Protein AF-A0A2I2G7P5-F1 (afdb_monomer_lite)

Organism: NCBI:txid1392250

Structure (mmCIF, N/CA/C/O backbone):
data_AF-A0A2I2G7P5-F1
#
_entry.id   AF-A0A2I2G7P5-F1
#
loop_
_atom_site.group_PDB
_atom_site.id
_atom_site.type_symbol
_atom_site.label_atom_id
_atom_site.label_alt_id
_atom_site.label_comp_id
_atom_site.label_asym_id
_atom_site.label_entity_id
_atom_site.label_seq_id
_atom_site.pdbx_PDB_ins_code
_atom_site.Cartn_x
_atom_site.Cartn_y
_atom_site.Cartn_z
_atom_site.occupancy
_atom_site.B_iso_or_equiv
_atom_site.auth_seq_id
_atom_site.auth_comp_id
_atom_site.auth_asym_id
_atom_site.auth_atom_id
_atom_site.pdbx_PDB_model_num
ATOM 1 N N . MET A 1 1 ? 12.421 -16.510 58.694 1.00 40.16 1 MET A N 1
ATOM 2 C CA . MET A 1 1 ? 12.535 -16.620 57.225 1.00 40.16 1 MET A CA 1
ATOM 3 C C . MET A 1 1 ? 11.170 -16.278 56.661 1.00 40.16 1 MET A C 1
ATOM 5 O O . MET A 1 1 ? 10.252 -17.057 56.861 1.00 40.16 1 MET A O 1
ATOM 9 N N . SER A 1 2 ? 11.009 -15.071 56.116 1.00 46.06 2 SER A N 1
ATOM 10 C CA . SER A 1 2 ? 9.735 -14.578 55.580 1.00 46.06 2 SER A CA 1
ATOM 11 C C . SER A 1 2 ? 9.785 -14.718 54.063 1.00 46.06 2 SER A C 1
ATOM 13 O O . SER A 1 2 ? 10.610 -14.071 53.421 1.00 46.06 2 SER A O 1
ATOM 15 N N . THR A 1 3 ? 8.993 -15.624 53.501 1.00 40.84 3 THR A N 1
ATOM 16 C CA . THR A 1 3 ? 8.890 -15.838 52.054 1.00 40.84 3 THR A CA 1
ATOM 17 C C . THR A 1 3 ? 7.951 -14.794 51.463 1.00 40.84 3 THR A C 1
ATOM 19 O O . THR A 1 3 ? 6.745 -14.849 51.683 1.00 40.84 3 THR A O 1
ATOM 22 N N . HIS A 1 4 ? 8.518 -13.829 50.739 1.00 39.72 4 HIS A N 1
ATOM 23 C CA . HIS A 1 4 ? 7.773 -12.932 49.860 1.00 39.72 4 HIS A CA 1
ATOM 24 C C . HIS A 1 4 ? 7.322 -13.715 48.620 1.00 39.72 4 HIS A C 1
ATOM 26 O O . HIS A 1 4 ? 8.161 -14.174 47.846 1.00 39.72 4 HIS A O 1
ATOM 32 N N . GLU A 1 5 ? 6.012 -13.852 48.420 1.00 50.62 5 GLU A N 1
ATOM 33 C CA . GLU A 1 5 ? 5.454 -14.142 47.098 1.00 50.62 5 GLU A CA 1
ATOM 34 C C . GLU A 1 5 ? 5.590 -12.892 46.209 1.00 50.62 5 GLU A C 1
ATOM 36 O O . GLU A 1 5 ? 5.337 -11.777 46.682 1.00 50.62 5 GLU A O 1
ATOM 41 N N . PRO A 1 6 ? 5.989 -13.029 44.934 1.00 46.66 6 PRO A N 1
ATOM 42 C CA . PRO A 1 6 ? 5.979 -11.912 44.008 1.00 46.66 6 PRO A CA 1
ATOM 43 C C . PRO A 1 6 ? 4.562 -11.721 43.455 1.00 46.66 6 PRO A C 1
ATOM 45 O O . PRO A 1 6 ? 4.052 -12.545 42.696 1.00 46.66 6 PRO A O 1
ATOM 48 N N . SER A 1 7 ? 3.933 -10.604 43.821 1.00 46.03 7 SER A N 1
ATOM 49 C CA . SER A 1 7 ? 2.696 -10.131 43.201 1.00 46.03 7 SER A CA 1
ATOM 50 C C . SER A 1 7 ? 2.931 -9.862 41.714 1.00 46.03 7 SER A C 1
ATOM 52 O O . SER A 1 7 ? 3.636 -8.923 41.348 1.00 46.03 7 SER A O 1
ATOM 54 N N . VAL A 1 8 ? 2.337 -10.687 40.855 1.00 48.81 8 VAL A N 1
ATOM 55 C CA . VAL A 1 8 ? 2.300 -10.470 39.406 1.00 48.81 8 VAL A CA 1
ATOM 56 C C . VAL A 1 8 ? 1.481 -9.200 39.135 1.00 48.81 8 VAL A C 1
ATOM 58 O O . VAL A 1 8 ? 0.31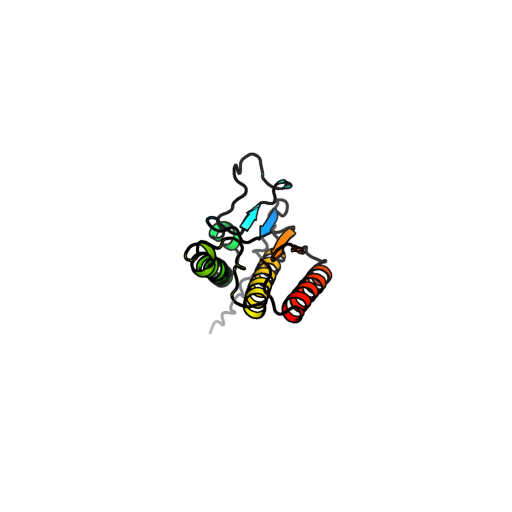1 -9.152 39.525 1.00 48.81 8 VAL A O 1
ATOM 61 N N . PRO A 1 9 ? 2.033 -8.157 38.486 1.00 40.81 9 PRO A N 1
ATOM 62 C CA . PRO A 1 9 ? 1.235 -7.010 38.085 1.00 40.81 9 PRO A CA 1
ATOM 63 C C . PRO A 1 9 ? 0.244 -7.466 37.015 1.00 40.81 9 PRO A C 1
ATOM 65 O O . PRO A 1 9 ? 0.636 -7.964 35.961 1.00 40.81 9 PRO A O 1
ATOM 68 N N . SER A 1 10 ? -1.046 -7.312 37.307 1.00 45.91 10 SER A N 1
ATOM 69 C CA . SER A 1 10 ? -2.137 -7.573 36.373 1.00 45.91 10 SER A CA 1
ATOM 70 C C . SER A 1 10 ? -1.992 -6.657 35.150 1.00 45.91 10 SER A C 1
ATOM 72 O O . SER A 1 10 ? -2.394 -5.495 35.170 1.00 45.91 10 SER A O 1
ATOM 74 N N . LEU A 1 11 ? -1.400 -7.186 34.076 1.00 44.94 11 LEU A N 1
ATOM 75 C CA . LEU A 1 11 ? -1.258 -6.546 32.759 1.00 44.94 11 LEU A CA 1
ATOM 76 C C . LEU A 1 11 ? -2.608 -6.307 32.050 1.00 44.94 11 LEU A C 1
ATOM 78 O O . LEU A 1 11 ? -2.641 -5.804 30.933 1.00 44.94 11 LEU A O 1
ATOM 82 N N . LEU A 1 12 ? -3.730 -6.636 32.696 1.00 42.75 12 LEU A N 1
ATOM 83 C CA . LEU A 1 12 ? -5.079 -6.520 32.143 1.00 42.75 12 LEU A CA 1
ATOM 84 C C . LEU A 1 12 ? -5.668 -5.098 32.182 1.00 42.75 12 LEU A C 1
ATOM 86 O O . LEU A 1 12 ? -6.725 -4.869 31.603 1.00 42.75 12 LEU A O 1
ATOM 90 N N . ASN A 1 13 ? -4.996 -4.127 32.810 1.00 37.75 13 ASN A N 1
ATOM 91 C CA . ASN A 1 13 ? -5.558 -2.788 33.048 1.00 37.75 13 ASN A CA 1
ATOM 92 C C . ASN A 1 13 ? -5.199 -1.711 32.010 1.00 37.75 13 ASN A C 1
ATOM 94 O O . ASN A 1 13 ? -5.357 -0.525 32.291 1.00 37.75 13 ASN A O 1
ATOM 98 N N . LYS A 1 14 ? -4.743 -2.074 30.808 1.00 45.22 14 LYS A N 1
ATOM 99 C CA . LYS A 1 14 ? -4.514 -1.079 29.745 1.00 45.22 14 LYS A CA 1
ATOM 100 C C . LYS A 1 14 ? -5.152 -1.453 28.414 1.00 45.22 14 LYS A C 1
ATOM 102 O O . LYS A 1 14 ? -4.595 -1.181 27.360 1.00 45.22 14 LYS A O 1
ATOM 107 N N . LEU A 1 15 ? -6.348 -2.038 28.457 1.00 44.47 15 LEU A N 1
ATOM 108 C CA . LEU A 1 15 ? -7.260 -1.911 27.326 1.00 44.47 15 LEU A CA 1
ATOM 109 C C . LEU A 1 15 ? -7.946 -0.549 27.467 1.00 44.47 15 LEU A C 1
ATOM 111 O O . LEU A 1 15 ? -9.039 -0.440 28.016 1.00 44.47 15 LEU A O 1
ATOM 115 N N . SER A 1 16 ? -7.241 0.513 27.073 1.00 45.94 16 SER A N 1
ATOM 116 C CA . SER A 1 16 ? -7.837 1.836 26.926 1.00 45.94 16 SER A CA 1
ATOM 117 C C . SER A 1 16 ? -8.936 1.706 25.878 1.00 45.94 16 SER A C 1
ATOM 119 O O . SER A 1 16 ? -8.656 1.680 24.683 1.00 45.94 16 SER A O 1
ATOM 121 N N . THR A 1 17 ? -10.186 1.556 26.307 1.00 47.69 17 THR A N 1
ATOM 122 C CA . THR A 1 17 ? -11.333 1.695 25.415 1.00 47.69 17 THR A CA 1
ATOM 123 C C . THR A 1 17 ? -11.390 3.164 25.032 1.00 47.69 17 THR A C 1
ATOM 125 O O . THR A 1 17 ? -11.991 3.970 25.745 1.00 47.69 17 THR A O 1
ATOM 128 N N . SER A 1 18 ? -10.681 3.527 23.962 1.00 55.00 18 SER A N 1
ATOM 129 C CA . SER A 1 18 ? -10.887 4.810 23.308 1.00 55.00 18 SER A CA 1
ATOM 130 C C . SER A 1 18 ? -12.384 4.933 23.041 1.00 55.00 18 SER A C 1
ATOM 132 O O . SER A 1 18 ? -12.981 4.062 22.412 1.00 55.00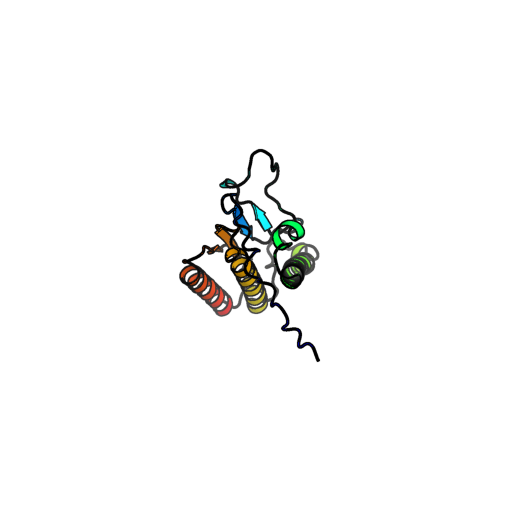 18 SER A O 1
ATOM 134 N N . THR A 1 19 ? -13.011 5.955 23.615 1.00 63.88 19 THR A N 1
ATOM 135 C CA . THR A 1 19 ? -14.427 6.267 23.387 1.00 63.88 19 THR A CA 1
ATOM 136 C C . THR A 1 19 ? -14.644 6.948 22.041 1.00 63.88 19 THR A C 1
ATOM 138 O O . THR A 1 19 ? -15.786 7.212 21.672 1.00 63.88 19 THR A O 1
ATOM 141 N N . GLU A 1 20 ? -13.566 7.273 21.324 1.00 77.06 20 GLU A N 1
ATOM 142 C CA . GLU A 1 20 ? -13.667 7.819 19.981 1.00 77.06 20 GLU A CA 1
ATOM 143 C C . GLU A 1 20 ? -14.052 6.734 18.972 1.00 77.06 20 GLU A C 1
ATOM 145 O O . GLU A 1 20 ? -13.607 5.588 19.097 1.00 77.06 20 GLU A O 1
ATOM 150 N N . PRO A 1 21 ? -14.875 7.077 17.964 1.00 85.75 21 PRO A N 1
ATOM 151 C CA . PRO A 1 21 ? -15.164 6.156 16.879 1.00 85.75 21 PRO A CA 1
ATOM 152 C C . PRO A 1 21 ? -13.858 5.745 16.179 1.00 85.75 21 PRO A C 1
ATOM 154 O O . PRO A 1 21 ? -12.971 6.593 16.014 1.00 85.75 21 PRO A O 1
ATOM 157 N N . PRO A 1 22 ? -13.733 4.472 15.754 1.00 91.81 22 PRO A N 1
ATOM 158 C CA . PRO A 1 22 ? -12.589 4.025 14.972 1.00 91.81 22 PRO A CA 1
ATOM 159 C C . PRO A 1 22 ? -12.385 4.916 13.749 1.00 91.81 22 PRO A C 1
ATOM 161 O O . PRO A 1 22 ? -13.353 5.305 13.095 1.00 91.81 22 PRO A O 1
ATOM 164 N N . ARG A 1 23 ? -11.128 5.235 13.449 1.00 92.56 23 ARG A N 1
ATOM 165 C CA . ARG A 1 23 ? -10.774 6.124 12.342 1.00 92.56 23 ARG A CA 1
ATOM 166 C C . ARG A 1 23 ? -10.455 5.339 11.072 1.00 92.56 23 ARG A C 1
ATOM 168 O O . ARG A 1 23 ? -10.030 4.181 11.126 1.00 92.56 23 ARG A O 1
ATOM 175 N N . HIS A 1 24 ? -10.639 5.978 9.927 1.00 95.00 24 HIS A N 1
ATOM 176 C CA . HIS A 1 24 ? -10.448 5.402 8.602 1.00 95.00 24 HIS A CA 1
ATOM 177 C C . HIS A 1 24 ? -9.270 6.064 7.889 1.00 95.00 24 HIS A C 1
ATOM 179 O O . HIS A 1 24 ? -9.042 7.271 8.012 1.00 95.00 24 HIS A O 1
ATOM 185 N N . TYR A 1 25 ? -8.511 5.264 7.147 1.00 95.75 25 TYR A N 1
ATOM 186 C CA . TYR A 1 25 ? -7.280 5.705 6.499 1.00 95.75 25 TYR A CA 1
ATOM 187 C C . TYR A 1 25 ? -7.217 5.236 5.047 1.00 95.75 25 TYR A C 1
ATOM 189 O O . TYR A 1 25 ? -7.867 4.265 4.651 1.00 95.75 25 TYR A O 1
ATOM 197 N N . ARG A 1 26 ? -6.372 5.897 4.264 1.00 96.56 26 ARG A N 1
ATOM 198 C CA . ARG A 1 26 ? -5.909 5.446 2.956 1.00 96.56 26 ARG A CA 1
ATOM 199 C C . ARG A 1 26 ? -4.393 5.346 2.989 1.00 96.56 26 ARG A C 1
ATOM 201 O O . ARG A 1 26 ? -3.739 6.212 3.564 1.00 96.56 26 ARG A O 1
ATOM 208 N N . ILE A 1 27 ? -3.853 4.313 2.359 1.00 96.94 27 ILE A N 1
ATOM 209 C CA . ILE A 1 27 ? -2.415 4.108 2.214 1.00 96.94 27 ILE A CA 1
ATOM 210 C C . ILE A 1 27 ? -2.109 3.906 0.736 1.00 96.94 27 ILE A C 1
ATOM 212 O O . ILE A 1 27 ? -2.592 2.955 0.116 1.00 96.94 27 ILE A O 1
ATOM 216 N N . PHE A 1 28 ? -1.337 4.817 0.159 1.00 95.62 28 PHE A N 1
ATOM 217 C CA . PHE A 1 28 ? -0.947 4.788 -1.247 1.00 95.62 28 PHE A CA 1
ATOM 218 C C . PHE A 1 28 ? 0.362 5.550 -1.431 1.00 95.62 28 PHE A C 1
ATOM 220 O O . PHE A 1 28 ? 0.655 6.468 -0.672 1.00 95.62 28 PHE A O 1
ATOM 227 N N . ALA A 1 29 ? 1.150 5.169 -2.435 1.00 93.94 29 ALA A N 1
ATOM 228 C CA . ALA A 1 29 ? 2.367 5.906 -2.738 1.00 93.94 29 ALA A CA 1
ATOM 229 C C . ALA A 1 29 ? 2.038 7.293 -3.294 1.00 93.94 29 ALA A C 1
ATOM 231 O O . ALA A 1 29 ? 1.336 7.410 -4.300 1.00 93.94 29 ALA A O 1
ATOM 232 N N . ASP A 1 30 ? 2.596 8.324 -2.668 1.00 89.81 30 ASP A N 1
ATOM 233 C CA . ASP A 1 30 ? 2.493 9.708 -3.118 1.00 89.81 30 ASP A CA 1
ATOM 234 C C . ASP A 1 30 ? 3.856 10.394 -2.987 1.00 89.81 30 ASP A C 1
ATOM 236 O O . ASP A 1 30 ? 4.311 10.760 -1.903 1.00 89.81 30 ASP A O 1
ATOM 240 N N . HIS A 1 31 ? 4.574 10.494 -4.106 1.00 86.81 31 HIS A N 1
ATOM 241 C CA . HIS A 1 31 ? 5.928 11.030 -4.092 1.00 86.81 31 HIS A CA 1
ATOM 242 C C . HIS A 1 31 ? 5.935 12.509 -3.684 1.00 86.81 31 HIS A C 1
ATOM 244 O O . HIS A 1 31 ? 5.329 13.352 -4.343 1.00 86.81 31 HIS A O 1
ATOM 250 N N . GLY A 1 32 ? 6.727 12.835 -2.660 1.00 84.88 32 GLY A N 1
ATOM 251 C CA . GLY A 1 32 ? 6.869 14.199 -2.143 1.00 84.88 32 GLY A CA 1
ATOM 252 C C . GLY A 1 32 ? 5.976 14.505 -0.940 1.00 84.88 32 GLY A C 1
ATOM 253 O O . GLY A 1 32 ? 5.997 15.632 -0.446 1.00 84.88 32 GLY A O 1
ATOM 254 N N . THR A 1 33 ? 5.227 13.519 -0.449 1.00 88.12 33 THR A N 1
ATOM 255 C CA . THR A 1 33 ? 4.431 13.608 0.776 1.00 88.12 33 THR A CA 1
ATOM 256 C C . THR A 1 33 ? 4.403 12.257 1.499 1.00 88.12 33 THR A C 1
ATOM 258 O O . THR A 1 33 ? 5.110 11.327 1.109 1.00 88.12 33 THR A O 1
ATOM 261 N N . ASP A 1 34 ? 3.649 12.179 2.591 1.00 91.25 34 ASP A N 1
ATOM 262 C CA . ASP A 1 34 ? 3.492 10.961 3.380 1.00 91.25 34 ASP A CA 1
ATOM 263 C C . ASP A 1 34 ? 2.506 9.994 2.695 1.00 91.25 34 ASP A C 1
ATOM 265 O O . ASP A 1 34 ? 1.618 10.420 1.953 1.00 91.25 34 ASP A O 1
ATOM 269 N N . PHE A 1 35 ? 2.644 8.682 2.905 1.00 95.69 35 PHE A N 1
ATOM 270 C CA . PHE A 1 35 ? 1.802 7.674 2.237 1.00 95.69 35 PHE A CA 1
ATOM 271 C C . PHE A 1 35 ? 0.548 7.332 3.046 1.00 95.69 35 PHE A C 1
ATOM 273 O O . PHE A 1 35 ? -0.355 6.679 2.519 1.00 95.69 35 PHE A O 1
ATOM 280 N N . ILE A 1 36 ? 0.455 7.784 4.301 1.00 95.69 36 ILE A N 1
ATOM 281 C CA . ILE A 1 36 ? -0.712 7.587 5.167 1.00 95.69 36 ILE A CA 1
ATOM 282 C C . ILE A 1 36 ? -1.587 8.839 5.167 1.00 95.69 36 ILE A C 1
ATOM 284 O O . ILE A 1 36 ? -1.174 9.939 5.523 1.00 95.69 36 ILE A O 1
ATOM 288 N N . TRP A 1 37 ? -2.847 8.645 4.795 1.00 95.25 37 TRP A N 1
ATOM 289 C CA . TRP A 1 37 ? -3.832 9.710 4.697 1.00 95.25 37 TRP A CA 1
ATOM 290 C C . TRP A 1 37 ? -5.077 9.351 5.497 1.00 95.25 37 TRP A C 1
ATOM 292 O O . TRP A 1 37 ? -5.498 8.196 5.536 1.00 95.25 37 TRP A O 1
ATOM 302 N N . ARG A 1 38 ? -5.723 10.354 6.083 1.00 94.44 38 ARG A N 1
ATOM 303 C CA . ARG A 1 38 ? -7.097 10.258 6.568 1.00 94.44 38 ARG A CA 1
ATOM 304 C C . ARG A 1 38 ? -8.030 10.000 5.385 1.00 94.44 38 ARG A C 1
ATOM 306 O O . ARG A 1 38 ? -7.860 10.581 4.309 1.00 94.44 38 ARG A O 1
ATOM 313 N N . ASP A 1 39 ? -9.016 9.128 5.574 1.00 92.50 39 ASP A N 1
ATOM 314 C CA . ASP A 1 39 ? -10.105 9.006 4.605 1.00 92.50 39 ASP A CA 1
ATOM 315 C C . ASP A 1 39 ? -10.842 10.355 4.492 1.00 92.50 39 ASP A C 1
ATOM 317 O O . ASP A 1 39 ? -11.172 10.921 5.533 1.00 92.50 39 ASP A O 1
ATOM 321 N N . PRO A 1 40 ? -11.098 10.898 3.286 1.00 88.19 40 PRO A N 1
ATOM 322 C CA . PRO A 1 40 ? -11.752 12.199 3.126 1.00 88.19 40 PRO A CA 1
ATOM 323 C C . PRO A 1 40 ? -13.089 12.327 3.863 1.00 88.19 40 PRO A C 1
ATOM 325 O O . PRO A 1 40 ? -13.395 13.398 4.378 1.00 88.19 40 PRO A O 1
ATOM 328 N N . GLU A 1 41 ? -13.856 11.238 3.952 1.00 88.69 41 GLU A N 1
ATOM 329 C CA . GLU A 1 41 ? -15.150 11.215 4.646 1.00 88.69 41 GLU A CA 1
ATOM 330 C C . GLU A 1 41 ? -14.998 11.129 6.176 1.00 88.69 41 GLU A C 1
ATOM 332 O O . GLU A 1 41 ? -15.969 11.290 6.913 1.00 88.69 41 GLU A O 1
ATOM 337 N N . ASP A 1 42 ? -13.780 10.874 6.659 1.00 89.69 42 ASP A N 1
ATOM 338 C CA . ASP A 1 42 ? -13.417 10.801 8.076 1.00 89.69 42 ASP A CA 1
ATOM 339 C C . ASP A 1 42 ? -12.527 11.978 8.520 1.00 89.69 42 ASP A C 1
ATOM 341 O O . ASP A 1 42 ? -12.047 11.990 9.653 1.00 89.69 42 ASP A O 1
ATOM 345 N N . VAL A 1 43 ? -12.280 12.974 7.657 1.00 87.06 43 VAL A N 1
ATOM 346 C CA . VAL A 1 43 ? -11.583 14.215 8.038 1.00 87.06 43 VAL A CA 1
ATOM 347 C C . VAL A 1 43 ? -12.526 15.075 8.870 1.00 87.06 43 VAL A C 1
ATOM 349 O O . VAL A 1 43 ? -13.601 15.474 8.413 1.00 87.06 43 VAL A O 1
ATOM 352 N N . ARG A 1 44 ? -12.118 15.400 10.097 1.00 85.81 44 ARG A N 1
ATOM 353 C CA . ARG A 1 44 ? -12.897 16.296 10.957 1.00 85.81 44 ARG A CA 1
ATOM 354 C C . ARG A 1 44 ? -12.640 17.767 10.586 1.00 85.81 44 ARG A C 1
ATOM 356 O O . ARG A 1 44 ? -11.540 18.093 10.137 1.00 85.81 44 ARG A O 1
ATOM 363 N N . PRO A 1 45 ? -13.612 18.683 10.780 1.00 81.06 45 PRO A N 1
ATOM 364 C CA . PRO A 1 45 ? -13.466 20.097 10.407 1.00 81.06 45 PRO A CA 1
ATOM 365 C C . PRO A 1 45 ? -12.233 20.801 10.998 1.00 81.06 45 PRO A C 1
ATOM 367 O O . PRO A 1 45 ? -11.718 21.743 10.401 1.00 81.06 45 PRO A O 1
ATOM 370 N N . GLU A 1 46 ? -11.767 20.358 12.163 1.00 81.25 46 GLU A N 1
ATOM 371 C CA . GLU A 1 46 ? -10.602 20.885 12.873 1.00 81.25 46 GLU A CA 1
ATOM 372 C C . GLU A 1 46 ? -9.247 20.367 12.364 1.00 81.25 46 GLU A C 1
ATOM 374 O O . GLU A 1 46 ? -8.230 20.999 12.638 1.00 81.25 46 GLU A O 1
ATOM 379 N N . GLU A 1 47 ? -9.213 19.250 11.630 1.00 78.25 47 GLU A N 1
ATOM 380 C CA . GLU A 1 47 ? -7.965 18.579 11.225 1.00 78.25 47 GLU A CA 1
ATOM 381 C C . GLU A 1 47 ? -7.293 19.276 10.027 1.00 78.25 47 GLU A C 1
ATOM 383 O O . GLU A 1 47 ? -6.075 19.223 9.884 1.00 78.25 47 GLU A O 1
ATOM 388 N N . GLY A 1 48 ? -8.056 20.002 9.201 1.00 69.44 48 GLY A N 1
ATOM 389 C CA . GLY A 1 48 ? -7.558 20.922 8.167 1.00 69.44 48 GLY A CA 1
ATOM 390 C C . GLY A 1 48 ? -6.858 20.287 6.952 1.00 69.44 48 GLY A C 1
ATOM 391 O O . GLY A 1 48 ? -7.010 20.796 5.841 1.00 69.44 48 GLY A O 1
ATOM 392 N N . VAL A 1 49 ? -6.128 19.183 7.128 1.00 76.56 49 VAL A N 1
ATOM 393 C CA . VAL A 1 49 ? -5.437 18.421 6.079 1.00 76.56 49 VAL A CA 1
ATOM 394 C C . VAL A 1 49 ? -5.670 16.922 6.251 1.00 76.56 49 VAL A C 1
ATOM 396 O O . VAL A 1 49 ? -5.786 16.411 7.360 1.00 76.56 49 VAL A O 1
ATOM 399 N N . SER A 1 50 ? -5.738 16.205 5.130 1.00 82.38 50 SER A N 1
ATOM 400 C CA . SER A 1 50 ? -5.906 14.748 5.117 1.00 82.38 50 SER A CA 1
ATOM 401 C C . SER A 1 50 ? -4.585 13.982 5.188 1.00 82.38 50 SER A C 1
ATOM 403 O O . SER A 1 50 ? -4.614 12.782 5.432 1.00 82.38 50 SER A O 1
ATOM 405 N N . VAL A 1 51 ? -3.446 14.629 4.932 1.00 85.44 51 VAL A N 1
ATOM 406 C CA . VAL A 1 51 ? -2.122 14.001 5.071 1.00 85.44 51 VAL A CA 1
ATOM 407 C C . VAL A 1 51 ? -1.790 13.915 6.549 1.00 85.44 51 VAL A C 1
ATOM 409 O O . VAL A 1 51 ? -1.943 14.909 7.259 1.00 85.44 51 VAL A O 1
ATOM 412 N N . LEU A 1 52 ? -1.356 12.744 7.000 1.00 86.75 52 LEU A N 1
ATOM 413 C CA . LEU A 1 52 ? -0.985 12.513 8.389 1.00 86.75 52 LEU A CA 1
ATOM 414 C C . LEU A 1 52 ? 0.511 12.260 8.478 1.00 86.75 52 LEU A C 1
ATOM 416 O O . LEU A 1 52 ? 1.082 11.669 7.569 1.00 86.75 52 LEU A O 1
ATOM 420 N N . ASP A 1 53 ? 1.105 12.675 9.591 1.00 89.19 53 ASP A N 1
ATOM 421 C CA . ASP A 1 53 ? 2.452 12.256 9.953 1.00 89.19 53 ASP A CA 1
ATOM 422 C C . ASP A 1 53 ? 2.421 10.769 10.334 1.00 89.19 53 ASP A C 1
ATOM 424 O O . ASP A 1 53 ? 1.702 10.359 11.257 1.00 89.19 53 ASP A O 1
ATOM 428 N N . ALA A 1 54 ? 3.172 9.945 9.607 1.00 89.50 54 ALA A N 1
ATOM 429 C CA . ALA A 1 54 ? 3.279 8.524 9.894 1.00 89.50 54 ALA A CA 1
ATOM 430 C C . ALA A 1 54 ? 3.786 8.245 11.315 1.00 89.50 54 ALA A C 1
ATOM 432 O O . ALA A 1 54 ? 3.325 7.280 11.929 1.00 89.50 54 ALA A O 1
ATOM 433 N N . GLU A 1 55 ? 4.661 9.083 11.880 1.00 90.94 55 GLU A N 1
ATOM 434 C CA . GLU A 1 55 ? 5.137 8.922 13.258 1.00 90.94 55 GLU A CA 1
ATOM 435 C C . GLU A 1 55 ? 3.976 9.055 14.254 1.00 90.94 55 GLU A C 1
ATOM 437 O O . GLU A 1 55 ? 3.859 8.253 15.184 1.00 90.94 55 GLU A O 1
ATOM 442 N N . GLU A 1 56 ? 3.056 9.996 14.021 1.00 88.69 56 GLU A N 1
ATOM 443 C CA . GLU A 1 56 ? 1.862 10.168 14.853 1.00 88.69 56 GLU A CA 1
ATOM 444 C C . GLU A 1 56 ? 0.957 8.932 14.773 1.00 88.69 56 GLU A C 1
ATOM 446 O O . GLU A 1 56 ? 0.581 8.364 15.806 1.00 88.69 56 GLU A O 1
ATOM 451 N N . VAL A 1 57 ? 0.651 8.475 13.554 1.00 89.12 57 VAL A N 1
ATOM 452 C CA . VAL A 1 57 ? -0.255 7.338 13.317 1.00 89.12 57 VAL A CA 1
ATOM 453 C C . VAL A 1 57 ? 0.328 6.025 13.841 1.00 89.12 57 VAL A C 1
ATOM 455 O O . VAL A 1 57 ? -0.411 5.182 14.351 1.00 89.12 57 VAL A O 1
ATOM 458 N N . LEU A 1 58 ? 1.642 5.838 13.725 1.00 93.00 58 LEU A N 1
ATOM 459 C CA . LEU A 1 58 ? 2.317 4.587 14.062 1.00 93.00 58 LEU A CA 1
ATOM 460 C C . LEU A 1 58 ? 2.896 4.571 15.486 1.00 93.00 58 LEU A C 1
ATOM 462 O O . LEU A 1 58 ? 3.367 3.524 15.930 1.00 93.00 58 LEU A O 1
ATOM 466 N N . SER A 1 59 ? 2.798 5.669 16.241 1.00 91.88 59 SER A N 1
ATOM 467 C CA . SER A 1 59 ? 3.329 5.800 17.610 1.00 91.88 59 SER A CA 1
ATOM 468 C C . SER A 1 59 ? 2.814 4.753 18.612 1.00 91.88 59 SER A C 1
ATOM 470 O O . SER A 1 59 ? 3.492 4.442 19.594 1.00 91.88 59 SER A O 1
ATOM 472 N N . THR A 1 60 ? 1.620 4.191 18.387 1.00 89.38 60 THR A N 1
ATOM 473 C CA . THR A 1 60 ? 1.024 3.149 19.246 1.00 89.38 60 THR A CA 1
ATOM 474 C C . THR A 1 60 ? 1.515 1.736 18.913 1.00 89.38 60 THR A C 1
ATOM 476 O O . THR A 1 60 ? 1.271 0.795 19.677 1.00 89.38 60 THR A O 1
ATOM 479 N N . PHE A 1 61 ? 2.225 1.566 17.797 1.00 91.62 61 PHE A N 1
ATOM 480 C CA . PHE A 1 61 ? 2.760 0.293 17.332 1.00 91.62 61 PHE A CA 1
ATOM 481 C C . PHE A 1 61 ? 4.186 0.069 17.860 1.00 91.62 61 PHE A C 1
ATOM 483 O O . PHE A 1 61 ? 4.852 1.000 18.313 1.00 91.62 61 PHE A O 1
ATOM 490 N N . PRO A 1 62 ? 4.701 -1.177 17.827 1.00 93.88 62 PRO A N 1
ATOM 491 C CA . PRO A 1 62 ? 6.121 -1.410 18.062 1.00 93.88 62 PRO A CA 1
ATOM 492 C C . PRO A 1 62 ? 6.980 -0.541 17.123 1.00 93.88 62 PRO A C 1
ATOM 494 O O . PRO A 1 62 ? 6.630 -0.457 15.945 1.00 93.88 62 PRO A O 1
ATOM 497 N N . PRO A 1 63 ? 8.117 0.025 17.582 1.00 93.69 63 PRO A N 1
ATOM 498 C CA . PRO A 1 63 ? 8.952 0.921 16.769 1.00 93.69 63 PRO A CA 1
ATOM 499 C C . PRO A 1 63 ? 9.360 0.344 15.409 1.00 93.69 63 PRO A C 1
ATOM 501 O O . PRO A 1 63 ? 9.439 1.065 14.422 1.00 93.69 63 PRO A O 1
ATOM 504 N N . SER A 1 64 ? 9.513 -0.981 15.328 1.00 93.31 64 SER A N 1
ATOM 505 C CA . SER A 1 64 ? 9.827 -1.672 14.079 1.00 93.31 64 SER A CA 1
ATOM 506 C C . SER A 1 64 ? 8.772 -1.484 12.982 1.00 93.31 64 SER A C 1
ATOM 508 O O . SER A 1 64 ? 9.076 -1.698 11.817 1.00 93.31 64 SER A O 1
ATOM 510 N N . VAL A 1 65 ? 7.524 -1.132 13.312 1.00 93.75 65 VAL A N 1
ATOM 511 C CA . VAL A 1 65 ? 6.489 -0.838 12.304 1.00 93.75 65 VAL A CA 1
ATOM 512 C C . VAL A 1 65 ? 6.792 0.474 11.586 1.00 93.75 65 VAL A C 1
ATOM 514 O O . VAL A 1 65 ? 6.680 0.510 10.366 1.00 93.75 65 VAL A O 1
ATOM 517 N N . LEU A 1 66 ? 7.222 1.506 12.320 1.00 95.44 66 LEU A N 1
ATOM 518 C CA . LEU A 1 66 ? 7.662 2.772 11.735 1.00 95.44 66 LEU A CA 1
ATOM 519 C C . LEU A 1 66 ? 8.943 2.574 10.914 1.00 95.44 66 LEU A C 1
ATOM 521 O O . LEU A 1 66 ? 8.994 2.980 9.764 1.00 95.44 66 LEU A O 1
ATOM 525 N N . GLU A 1 67 ? 9.923 1.828 11.431 1.00 95.56 67 GLU A N 1
ATOM 526 C CA . GLU A 1 67 ? 11.153 1.522 10.678 1.00 95.56 67 GLU A CA 1
ATOM 527 C C . GLU A 1 67 ? 10.865 0.788 9.354 1.00 95.56 67 GLU A C 1
ATOM 529 O O . GLU A 1 67 ? 11.466 1.080 8.320 1.00 95.56 67 GLU A O 1
ATOM 534 N N . LEU A 1 68 ? 9.935 -0.175 9.363 1.00 95.75 68 LEU A N 1
ATOM 535 C CA . LEU A 1 68 ? 9.517 -0.888 8.152 1.00 95.75 68 LEU A CA 1
ATOM 536 C C . LEU A 1 68 ? 8.739 0.015 7.190 1.00 95.75 68 LEU A C 1
ATOM 538 O O . LEU A 1 68 ? 8.866 -0.147 5.975 1.00 95.75 68 LEU A O 1
ATOM 542 N N . TYR A 1 69 ? 7.941 0.937 7.724 1.00 96.94 69 TYR A N 1
ATOM 543 C CA . TYR A 1 69 ? 7.242 1.947 6.944 1.00 96.94 69 TYR A CA 1
ATOM 544 C C . TYR A 1 69 ? 8.226 2.880 6.231 1.00 96.94 69 TYR A C 1
ATOM 546 O O . TYR A 1 69 ? 8.144 3.021 5.012 1.00 96.94 69 TYR A O 1
ATOM 554 N N . ASP A 1 70 ? 9.207 3.419 6.954 1.00 96.31 70 ASP A N 1
ATOM 555 C CA . ASP A 1 70 ? 10.224 4.317 6.404 1.00 96.31 70 ASP A CA 1
ATOM 556 C C . ASP A 1 70 ? 11.010 3.636 5.280 1.00 96.31 70 ASP A C 1
ATOM 558 O O . ASP A 1 70 ? 11.132 4.175 4.184 1.00 96.31 70 ASP A O 1
ATOM 562 N N . VAL A 1 71 ? 11.450 2.389 5.489 1.00 97.00 71 VAL A N 1
ATOM 563 C CA . VAL A 1 71 ? 12.138 1.600 4.450 1.00 97.00 71 VAL A CA 1
ATOM 564 C C . VAL A 1 71 ? 11.250 1.393 3.218 1.00 97.00 71 VAL A C 1
ATOM 566 O O . VAL A 1 71 ? 11.733 1.440 2.080 1.00 97.00 71 VAL A O 1
ATOM 569 N N . TRP A 1 72 ? 9.954 1.156 3.416 1.00 97.44 72 TRP A N 1
ATOM 570 C CA . TRP A 1 72 ? 8.995 0.970 2.329 1.00 97.44 72 TRP A CA 1
ATOM 571 C C . TRP A 1 72 ? 8.782 2.262 1.517 1.00 97.44 72 TRP A C 1
ATOM 573 O O . TRP A 1 72 ? 8.822 2.213 0.280 1.00 97.44 72 TRP A O 1
ATOM 583 N N . VAL A 1 73 ? 8.650 3.415 2.181 1.00 96.75 73 VAL A N 1
ATOM 584 C CA . VAL A 1 73 ? 8.551 4.750 1.555 1.00 96.75 73 VAL A CA 1
ATOM 585 C C . VAL A 1 73 ? 9.847 5.127 0.834 1.00 96.75 73 VAL A C 1
ATOM 587 O O . VAL A 1 73 ? 9.819 5.557 -0.326 1.00 96.75 73 VAL A O 1
ATOM 590 N N . ASP A 1 74 ? 10.994 4.915 1.477 1.00 96.19 74 ASP A N 1
ATOM 591 C CA . ASP A 1 74 ? 12.315 5.217 0.925 1.00 96.19 74 ASP A CA 1
ATOM 592 C C . ASP A 1 74 ? 12.596 4.401 -0.332 1.00 96.19 74 ASP A C 1
ATOM 594 O O . ASP A 1 74 ? 13.109 4.935 -1.317 1.00 96.19 74 ASP A O 1
ATOM 598 N N . THR A 1 75 ? 12.203 3.125 -0.343 1.00 96.81 75 THR A N 1
ATOM 599 C CA . THR A 1 75 ? 12.344 2.261 -1.522 1.00 96.81 75 THR A CA 1
ATOM 600 C C . THR A 1 75 ? 11.575 2.831 -2.713 1.00 96.81 75 THR A C 1
ATOM 602 O O . THR A 1 75 ? 12.127 2.932 -3.810 1.00 96.81 75 THR A O 1
ATOM 605 N N . TYR A 1 76 ? 10.322 3.255 -2.510 1.00 95.94 76 TYR A N 1
ATOM 606 C CA . TYR A 1 76 ? 9.525 3.872 -3.572 1.00 95.94 76 TYR A CA 1
ATOM 607 C C . TYR A 1 76 ? 10.155 5.180 -4.058 1.00 95.94 76 TYR A C 1
ATOM 609 O O . TYR A 1 76 ? 10.286 5.398 -5.264 1.00 95.94 76 TYR A O 1
ATOM 617 N N . THR A 1 77 ? 10.567 6.035 -3.121 1.00 95.25 77 THR A N 1
ATOM 618 C CA . THR A 1 77 ? 11.127 7.362 -3.399 1.00 95.25 77 THR A CA 1
ATOM 619 C C . THR A 1 77 ? 12.460 7.273 -4.134 1.00 95.25 77 THR A C 1
ATOM 621 O O . THR A 1 77 ? 12.692 8.006 -5.095 1.00 95.25 77 THR A O 1
ATOM 624 N N . HIS A 1 78 ? 13.340 6.361 -3.724 1.00 95.44 78 HIS A N 1
ATOM 625 C CA . HIS A 1 78 ? 14.607 6.102 -4.402 1.00 95.44 78 HIS A CA 1
ATOM 626 C C . HIS A 1 78 ? 14.380 5.685 -5.858 1.00 95.44 78 HIS A C 1
ATOM 628 O O . HIS A 1 78 ? 14.966 6.255 -6.780 1.00 95.44 78 HIS A O 1
ATOM 634 N N . ASN A 1 79 ? 13.474 4.733 -6.058 1.00 94.56 79 ASN A N 1
ATOM 635 C CA . ASN A 1 79 ? 13.109 4.226 -7.368 1.00 94.56 79 ASN A CA 1
ATOM 636 C C . ASN A 1 79 ? 12.494 5.308 -8.270 1.00 94.56 79 ASN A C 1
ATOM 638 O O . ASN A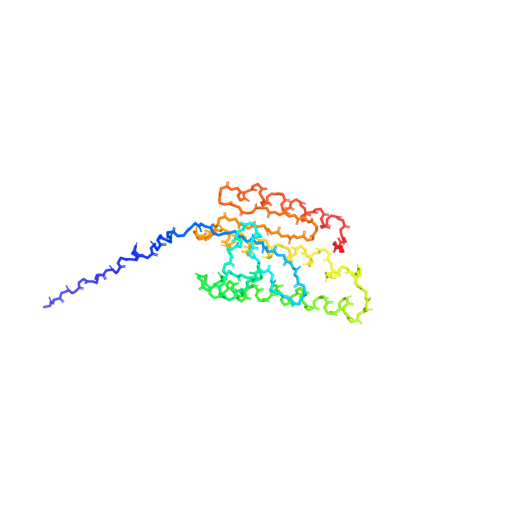 1 79 ? 12.875 5.423 -9.437 1.00 94.56 79 ASN A O 1
ATOM 642 N N . PHE A 1 80 ? 11.624 6.154 -7.716 1.00 94.06 80 PHE A N 1
ATOM 643 C CA . PHE A 1 80 ? 11.034 7.288 -8.427 1.00 94.06 80 PHE A CA 1
ATOM 644 C C . PHE A 1 80 ? 12.106 8.265 -8.916 1.00 94.06 80 PHE A C 1
ATOM 646 O O . PHE A 1 80 ? 12.125 8.644 -10.091 1.00 94.06 80 PHE A O 1
ATOM 653 N N . LYS A 1 81 ? 13.057 8.612 -8.042 1.00 94.31 81 LYS A N 1
ATOM 654 C CA . LYS A 1 81 ? 14.181 9.495 -8.376 1.00 94.31 81 LYS A CA 1
ATOM 655 C C . LYS A 1 81 ? 15.053 8.916 -9.486 1.00 94.31 81 LYS A C 1
ATOM 657 O O . LYS A 1 81 ? 15.325 9.593 -10.477 1.00 94.31 81 LYS A O 1
ATOM 662 N N . GLU A 1 82 ? 15.475 7.662 -9.354 1.00 94.88 82 GLU A N 1
ATOM 663 C CA . GLU A 1 82 ? 16.392 7.046 -10.318 1.00 94.88 82 GLU A CA 1
ATOM 664 C C . GLU A 1 82 ? 15.740 6.768 -11.674 1.00 94.88 82 GLU A C 1
ATOM 666 O O . GLU A 1 82 ? 16.407 6.888 -12.704 1.00 94.88 82 GLU A O 1
ATOM 671 N N . ARG A 1 83 ? 14.452 6.411 -11.699 1.00 92.12 83 ARG A N 1
ATOM 672 C CA . ARG A 1 83 ? 13.789 5.941 -12.923 1.00 92.12 83 ARG A CA 1
ATOM 673 C C . ARG A 1 83 ? 12.924 6.967 -13.620 1.00 92.12 83 ARG A C 1
ATOM 675 O O . ARG A 1 83 ? 12.757 6.822 -14.827 1.00 92.12 83 ARG A O 1
ATOM 682 N N . ARG A 1 84 ? 12.393 7.960 -12.902 1.00 92.50 84 ARG A N 1
ATOM 683 C CA . ARG A 1 84 ? 11.523 9.001 -13.468 1.00 92.50 84 ARG A CA 1
ATOM 684 C C . ARG A 1 84 ? 12.193 10.369 -13.440 1.00 92.50 84 ARG A C 1
ATOM 686 O O . ARG A 1 84 ? 12.338 10.989 -14.488 1.00 92.50 84 ARG A O 1
ATOM 693 N N . GLU A 1 85 ? 12.674 10.838 -12.286 1.00 91.38 85 GLU A N 1
ATOM 694 C CA . GLU A 1 85 ? 13.265 12.187 -12.208 1.00 91.38 85 GLU A CA 1
ATOM 695 C C . GLU A 1 85 ? 14.587 12.293 -12.974 1.00 91.38 85 GLU A C 1
ATOM 697 O O . GLU A 1 85 ? 14.779 13.202 -13.779 1.00 91.38 85 GLU A O 1
ATOM 702 N N . LYS A 1 86 ? 15.511 11.356 -12.769 1.00 93.62 86 LYS A N 1
ATOM 703 C CA . LYS A 1 86 ? 16.838 11.397 -13.397 1.00 93.62 86 LYS A CA 1
ATOM 704 C C . LYS A 1 86 ? 16.795 11.175 -14.909 1.00 93.62 86 LYS A C 1
ATOM 706 O O . LYS A 1 86 ? 17.613 11.733 -15.636 1.00 93.62 86 LYS A O 1
ATOM 711 N N . THR A 1 87 ? 15.861 10.354 -15.376 1.00 92.94 87 THR A N 1
ATOM 712 C CA . THR A 1 87 ? 15.684 10.010 -16.797 1.00 92.94 87 THR A CA 1
ATOM 713 C C . THR A 1 87 ? 14.743 10.973 -17.520 1.00 92.94 87 THR A C 1
ATOM 715 O O . THR A 1 87 ? 14.763 11.013 -18.748 1.00 92.94 87 THR A O 1
ATOM 718 N N . GLN A 1 88 ? 13.936 11.735 -16.768 1.00 93.44 88 GLN A N 1
ATOM 719 C CA . GLN A 1 88 ? 12.799 12.526 -17.252 1.00 93.44 88 GLN A CA 1
ATOM 720 C C . GLN A 1 88 ? 11.693 11.684 -17.919 1.00 93.44 88 GLN A C 1
ATOM 722 O O . GLN A 1 88 ? 10.822 12.230 -18.598 1.00 93.44 88 GLN A O 1
ATOM 727 N N . ASP A 1 89 ? 11.695 10.364 -17.714 1.00 91.19 89 ASP A N 1
ATOM 728 C CA . ASP A 1 89 ? 10.648 9.462 -18.188 1.00 91.19 89 ASP A CA 1
ATOM 729 C C . ASP A 1 89 ? 9.612 9.216 -17.087 1.00 91.19 89 ASP A C 1
ATOM 731 O O . ASP A 1 89 ? 9.665 8.243 -16.337 1.00 91.19 89 ASP A O 1
ATOM 735 N N . TYR A 1 90 ? 8.641 10.121 -16.986 1.00 85.62 90 TYR A N 1
ATOM 736 C CA . TYR A 1 90 ? 7.557 10.007 -16.009 1.00 85.62 90 TYR A CA 1
ATOM 737 C C . TYR A 1 90 ? 6.532 8.912 -16.340 1.00 85.62 90 TYR A C 1
ATOM 739 O O . TYR A 1 90 ? 5.671 8.643 -15.503 1.00 85.62 90 TYR A O 1
ATOM 747 N N . TYR A 1 91 ? 6.630 8.271 -17.510 1.00 86.31 91 TYR A N 1
ATOM 748 C CA . TYR A 1 91 ? 5.810 7.117 -17.888 1.00 86.31 91 TYR A CA 1
ATOM 749 C C . TYR A 1 91 ? 6.490 5.782 -17.564 1.00 86.31 91 TYR A C 1
ATOM 751 O O . TYR A 1 91 ? 5.837 4.741 -17.620 1.00 86.31 91 TYR A O 1
ATOM 759 N N . ALA A 1 92 ? 7.782 5.789 -17.221 1.00 86.25 92 ALA A N 1
ATOM 760 C CA . ALA A 1 92 ? 8.482 4.588 -16.795 1.00 86.25 92 ALA A CA 1
ATOM 761 C C . ALA A 1 92 ? 7.858 4.030 -15.515 1.00 86.25 92 ALA A C 1
ATOM 763 O O . ALA A 1 92 ? 7.583 4.779 -14.580 1.00 86.25 92 ALA A O 1
ATOM 764 N N . SER A 1 93 ? 7.717 2.705 -15.418 1.00 89.31 93 SER A N 1
ATOM 765 C CA . SER A 1 93 ? 7.330 2.096 -14.145 1.00 89.31 93 SER A CA 1
ATOM 766 C C . SER A 1 93 ? 8.324 2.466 -13.042 1.00 89.31 93 SER A C 1
ATOM 768 O O . SER A 1 93 ? 9.539 2.572 -13.270 1.00 89.31 93 SER A O 1
ATOM 770 N N . ASN A 1 94 ? 7.785 2.645 -11.832 1.00 91.88 94 ASN A N 1
ATOM 771 C CA . ASN A 1 94 ? 8.594 2.946 -10.662 1.00 91.88 94 ASN A CA 1
ATOM 772 C C . ASN A 1 94 ? 9.520 1.779 -10.313 1.00 91.88 94 ASN A C 1
ATOM 774 O O . ASN A 1 94 ? 10.586 2.001 -9.767 1.00 91.88 94 ASN A O 1
ATOM 778 N N . PHE A 1 95 ? 9.169 0.543 -10.663 1.00 94.00 95 PHE A N 1
ATOM 779 C CA . PHE A 1 95 ? 9.992 -0.617 -10.345 1.00 94.00 95 PHE A CA 1
ATOM 780 C C . PHE A 1 95 ? 10.713 -1.141 -11.596 1.00 94.00 95 PHE A C 1
ATOM 782 O O . PHE A 1 95 ? 10.125 -1.206 -12.676 1.00 94.00 95 PHE A O 1
ATOM 789 N N . PRO A 1 96 ? 12.000 -1.507 -11.484 1.00 90.88 96 PRO A N 1
ATOM 790 C CA . PRO A 1 96 ? 12.752 -2.165 -12.550 1.00 90.88 96 PRO A CA 1
ATOM 791 C C . PRO A 1 96 ? 12.142 -3.476 -13.046 1.00 90.88 96 PRO A C 1
ATOM 793 O O . PRO A 1 96 ? 12.246 -3.778 -14.235 1.00 90.88 96 PRO A O 1
ATOM 796 N N . THR A 1 97 ? 11.543 -4.263 -12.150 1.00 94.19 97 THR A N 1
ATOM 797 C CA . THR A 1 97 ? 11.004 -5.591 -12.463 1.00 94.19 97 THR A CA 1
ATOM 798 C C . THR A 1 97 ? 9.651 -5.819 -11.797 1.00 94.19 97 THR A C 1
ATOM 800 O O . THR A 1 97 ? 9.371 -5.270 -10.731 1.00 94.19 97 THR A O 1
ATOM 803 N N . ALA A 1 98 ? 8.838 -6.699 -12.390 1.00 94.44 98 ALA A N 1
ATOM 804 C CA . ALA A 1 98 ? 7.575 -7.146 -11.802 1.00 94.44 98 ALA A CA 1
ATOM 805 C C . ALA A 1 98 ? 7.768 -7.777 -10.409 1.00 94.44 98 ALA A C 1
ATOM 807 O O . ALA A 1 98 ? 6.935 -7.608 -9.525 1.00 94.44 98 ALA A O 1
ATOM 808 N N . SER A 1 99 ? 8.878 -8.488 -10.184 1.00 95.88 99 SER A N 1
ATOM 809 C CA . SER A 1 99 ? 9.177 -9.088 -8.879 1.00 95.88 99 SER A CA 1
ATOM 810 C C . SER A 1 99 ? 9.476 -8.045 -7.804 1.00 95.88 99 SER A C 1
ATOM 812 O O . SER A 1 99 ? 9.035 -8.213 -6.670 1.00 95.88 99 SER A O 1
ATOM 814 N N . GLU A 1 100 ? 10.196 -6.974 -8.145 1.00 96.06 100 GLU A N 1
ATOM 815 C CA . GLU A 1 100 ? 10.450 -5.867 -7.217 1.00 96.06 100 GLU A CA 1
ATOM 816 C C . GLU A 1 100 ? 9.168 -5.103 -6.887 1.00 96.06 100 GLU A C 1
ATOM 818 O O . GLU A 1 100 ? 8.923 -4.815 -5.716 1.00 96.06 100 GLU A O 1
ATOM 823 N N . GLU A 1 101 ? 8.316 -4.848 -7.884 1.00 96.31 101 GLU A N 1
ATOM 824 C CA . GLU A 1 101 ? 7.005 -4.238 -7.651 1.00 96.31 101 GLU A CA 1
ATOM 825 C C . GLU A 1 101 ? 6.144 -5.097 -6.726 1.00 96.31 101 GLU A C 1
ATOM 827 O O . GLU A 1 101 ? 5.603 -4.600 -5.743 1.00 96.31 101 GLU A O 1
ATOM 832 N N . VAL A 1 102 ? 6.045 -6.400 -6.997 1.00 97.19 102 VAL A N 1
ATOM 833 C CA . VAL A 1 102 ? 5.239 -7.311 -6.178 1.00 97.19 102 VAL A CA 1
ATOM 834 C C . VAL A 1 102 ? 5.788 -7.412 -4.760 1.00 97.19 102 VAL A C 1
ATOM 836 O O . VAL A 1 102 ? 5.008 -7.394 -3.810 1.00 97.19 102 VAL A O 1
ATOM 839 N N . ALA A 1 103 ? 7.109 -7.464 -4.580 1.00 97.31 103 ALA A N 1
ATOM 840 C CA . ALA A 1 103 ? 7.710 -7.452 -3.249 1.00 97.31 103 ALA A CA 1
ATOM 841 C C . ALA A 1 103 ? 7.349 -6.171 -2.479 1.00 97.31 103 ALA A C 1
ATOM 843 O O . ALA A 1 103 ? 6.960 -6.242 -1.311 1.00 97.31 103 ALA A O 1
ATOM 844 N N . TRP A 1 104 ? 7.415 -5.013 -3.141 1.00 97.75 104 TRP A N 1
ATOM 845 C CA . TRP A 1 104 ? 7.052 -3.730 -2.548 1.00 97.75 104 TRP A CA 1
ATOM 846 C C . TRP A 1 104 ? 5.546 -3.630 -2.244 1.00 97.75 104 TRP A C 1
ATOM 848 O O . TRP A 1 104 ? 5.170 -3.214 -1.146 1.00 97.75 104 TRP A O 1
ATOM 858 N N . ASN A 1 105 ? 4.680 -4.086 -3.153 1.00 97.88 105 ASN A N 1
ATOM 859 C CA . ASN A 1 105 ? 3.229 -4.139 -2.954 1.00 97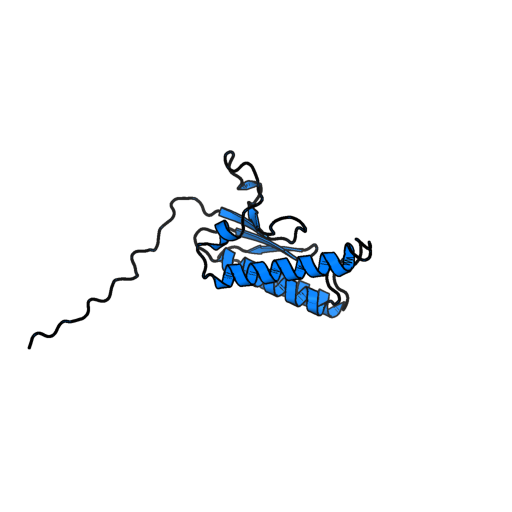.88 105 ASN A CA 1
ATOM 860 C C . ASN A 1 105 ? 2.859 -5.043 -1.774 1.00 97.88 105 ASN A C 1
ATOM 862 O O . ASN A 1 105 ? 2.027 -4.673 -0.949 1.00 97.88 105 ASN A O 1
ATOM 866 N N . VAL A 1 106 ? 3.474 -6.228 -1.674 1.00 97.81 106 VAL A N 1
ATOM 867 C CA . VAL A 1 106 ? 3.232 -7.183 -0.581 1.00 97.81 106 VAL A CA 1
ATOM 868 C C . VAL A 1 106 ? 3.680 -6.598 0.755 1.00 97.81 106 VAL A C 1
ATOM 870 O O . VAL A 1 106 ? 2.943 -6.709 1.733 1.00 97.81 106 VAL A O 1
ATOM 873 N N . ALA A 1 107 ? 4.841 -5.940 0.809 1.00 97.81 107 ALA A N 1
ATOM 874 C CA . ALA A 1 107 ? 5.300 -5.260 2.019 1.00 97.81 107 ALA A CA 1
ATOM 875 C C . ALA A 1 107 ? 4.303 -4.179 2.473 1.00 97.81 107 ALA A C 1
ATOM 877 O O . ALA A 1 107 ? 3.891 -4.174 3.634 1.00 97.81 107 ALA A O 1
ATOM 878 N N . GLY A 1 108 ? 3.844 -3.334 1.544 1.00 97.69 108 GLY A N 1
ATOM 879 C CA . GLY A 1 108 ? 2.835 -2.307 1.812 1.00 97.69 108 GLY A CA 1
ATOM 880 C C . GLY A 1 108 ? 1.496 -2.886 2.269 1.00 97.69 108 GLY A C 1
ATOM 881 O O . GLY A 1 108 ? 0.912 -2.412 3.241 1.00 97.69 108 GLY A O 1
ATOM 882 N N . PHE A 1 109 ? 1.039 -3.965 1.631 1.00 97.75 109 PHE A N 1
ATOM 883 C CA . PHE A 1 109 ? -0.201 -4.644 2.000 1.00 97.75 109 PHE A CA 1
ATOM 884 C C . PHE A 1 109 ? -0.133 -5.232 3.413 1.00 97.75 109 PHE A C 1
ATOM 886 O O . PHE A 1 109 ? -1.078 -5.096 4.187 1.00 97.75 109 PHE A O 1
ATOM 893 N N . LEU A 1 110 ? 0.990 -5.855 3.784 1.00 96.81 110 LEU A N 1
ATOM 894 C CA . LEU A 1 110 ? 1.193 -6.402 5.128 1.00 96.81 110 LEU A CA 1
ATOM 895 C C . LEU A 1 110 ? 1.278 -5.300 6.193 1.00 96.81 110 LEU A C 1
ATOM 897 O O . LEU A 1 110 ? 0.727 -5.475 7.282 1.00 96.81 110 LEU A O 1
ATOM 901 N N . LEU A 1 111 ? 1.917 -4.166 5.883 1.00 96.56 111 LEU A N 1
ATOM 902 C CA . LEU A 1 111 ? 1.913 -2.977 6.742 1.00 96.56 111 LEU A CA 1
ATOM 903 C C . LEU A 1 111 ? 0.485 -2.458 6.945 1.00 96.56 111 LEU A C 1
ATOM 905 O O . LEU A 1 111 ? 0.034 -2.332 8.084 1.00 96.56 111 LEU A O 1
ATOM 909 N N . ALA A 1 112 ? -0.260 -2.245 5.859 1.00 96.50 112 ALA A N 1
ATOM 910 C CA . ALA A 1 112 ? -1.647 -1.795 5.910 1.00 96.50 112 ALA A CA 1
ATOM 911 C C . ALA A 1 112 ? -2.529 -2.771 6.706 1.00 96.50 112 ALA A C 1
ATOM 913 O O . ALA A 1 112 ? -3.287 -2.360 7.581 1.00 96.50 112 ALA A O 1
ATOM 914 N N . TRP A 1 113 ? -2.377 -4.078 6.497 1.00 95.44 113 TRP A N 1
ATOM 915 C CA . TRP A 1 113 ? -3.100 -5.084 7.273 1.00 95.44 113 TRP A CA 1
ATOM 916 C C . TRP A 1 113 ? -2.752 -4.987 8.762 1.00 95.44 113 TRP A C 1
ATOM 918 O O . TRP A 1 113 ? -3.644 -4.934 9.611 1.00 95.44 113 TRP A O 1
ATOM 928 N N . ARG A 1 114 ? -1.465 -4.884 9.113 1.00 93.94 114 ARG A N 1
ATOM 929 C CA . ARG A 1 114 ? -1.044 -4.754 10.514 1.00 93.94 114 ARG A CA 1
ATOM 930 C C . ARG A 1 114 ? -1.682 -3.547 11.203 1.00 93.94 114 ARG A C 1
ATOM 932 O O . ARG A 1 114 ? -2.029 -3.670 12.383 1.00 93.94 114 ARG A O 1
ATOM 939 N N . ILE A 1 115 ? -1.826 -2.429 10.492 1.00 93.62 115 ILE A N 1
ATOM 940 C CA . ILE A 1 115 ? -2.467 -1.206 10.991 1.00 93.62 115 ILE A CA 1
ATOM 941 C C . ILE A 1 115 ? -3.985 -1.407 11.110 1.00 93.62 115 ILE A C 1
ATOM 943 O O . ILE A 1 115 ? -4.554 -1.089 12.150 1.00 93.62 115 ILE A O 1
ATOM 947 N N . ALA A 1 116 ? -4.635 -2.030 10.122 1.00 94.25 116 ALA A N 1
ATOM 948 C CA . ALA A 1 116 ? -6.081 -2.290 10.123 1.00 94.25 116 ALA A CA 1
ATOM 949 C C . ALA A 1 116 ? -6.557 -3.149 11.313 1.00 94.25 116 ALA A C 1
ATOM 951 O O . ALA A 1 116 ? -7.700 -3.038 11.758 1.00 94.25 116 ALA A O 1
ATOM 952 N N . LEU A 1 117 ? -5.678 -3.987 11.872 1.00 91.75 117 LEU A N 1
ATOM 953 C CA . LEU A 1 117 ? -5.980 -4.794 13.059 1.00 91.75 117 LEU A CA 1
ATOM 954 C C . LEU A 1 117 ? -5.990 -3.991 14.372 1.00 91.75 117 LEU A C 1
ATOM 956 O O . LEU A 1 117 ? -6.501 -4.493 15.376 1.00 91.75 117 LEU A O 1
ATOM 960 N N . ALA A 1 118 ? -5.449 -2.770 14.402 1.00 91.19 118 ALA A N 1
ATOM 961 C CA . ALA A 1 118 ? -5.416 -1.955 15.614 1.00 91.19 118 ALA A CA 1
ATOM 962 C C . ALA A 1 118 ? -6.838 -1.538 16.043 1.00 91.19 118 ALA A C 1
ATOM 964 O O . ALA A 1 118 ? -7.639 -1.164 15.185 1.00 91.19 118 ALA A O 1
ATOM 965 N N . PRO A 1 119 ? -7.210 -1.622 17.336 1.00 90.19 119 PRO A N 1
ATOM 966 C CA . PRO A 1 119 ? -8.567 -1.332 17.818 1.00 90.19 119 PRO A CA 1
ATOM 967 C C . PRO A 1 119 ? -9.141 0.015 17.359 1.00 90.19 119 PRO A C 1
ATOM 969 O O . PRO A 1 119 ? -10.314 0.079 17.001 1.00 90.19 119 PRO A O 1
ATOM 972 N N . GLU A 1 120 ? -8.301 1.043 17.324 1.00 91.06 120 GLU A N 1
ATOM 973 C CA . GLU A 1 120 ? -8.593 2.423 16.937 1.00 91.06 120 GLU A CA 1
ATOM 974 C C . GLU A 1 120 ? -8.805 2.624 15.429 1.00 91.06 120 GLU A C 1
ATOM 976 O O . GLU A 1 120 ? -9.297 3.672 15.012 1.00 91.06 120 GLU A O 1
ATOM 981 N N . VAL A 1 121 ? -8.483 1.620 14.611 1.00 92.56 121 VAL A N 1
ATOM 982 C CA . VAL A 1 121 ? -8.650 1.654 13.157 1.00 92.56 121 VAL A CA 1
ATOM 983 C C . VAL A 1 121 ? -9.922 0.910 12.765 1.00 92.56 121 VAL A C 1
ATOM 985 O O . VAL A 1 121 ? -10.122 -0.258 13.118 1.00 92.56 121 VAL A O 1
ATOM 988 N N . GLY A 1 122 ? -10.798 1.604 12.039 1.00 93.50 122 GLY A N 1
ATOM 989 C CA . GLY A 1 122 ? -12.007 1.026 11.457 1.00 93.50 122 GLY A CA 1
ATOM 990 C C . GLY A 1 122 ? -11.720 0.324 10.132 1.00 93.50 122 GLY A C 1
ATOM 991 O O . GLY A 1 122 ? -12.149 -0.808 9.927 1.00 93.50 122 GLY A O 1
ATOM 992 N N . ARG A 1 123 ? -10.965 0.992 9.253 1.00 95.38 123 ARG A N 1
ATOM 993 C CA . ARG A 1 123 ? -10.747 0.594 7.857 1.00 95.38 123 ARG A CA 1
ATOM 994 C C . ARG A 1 123 ? -9.490 1.223 7.287 1.00 95.38 123 ARG A C 1
ATOM 996 O O . ARG A 1 123 ? -9.190 2.381 7.589 1.00 95.38 123 ARG A O 1
ATOM 1003 N N . ILE A 1 124 ? -8.838 0.501 6.382 1.00 96.75 124 ILE A N 1
ATOM 1004 C CA . ILE A 1 124 ? -7.793 1.041 5.512 1.00 96.75 124 ILE A CA 1
ATOM 1005 C C . ILE A 1 124 ? -8.117 0.749 4.047 1.00 96.75 124 ILE A C 1
ATOM 1007 O O . ILE A 1 124 ? -8.346 -0.399 3.682 1.00 96.75 124 ILE A O 1
ATOM 1011 N N . GLU A 1 125 ? -8.105 1.774 3.196 1.00 97.50 125 GLU A N 1
ATOM 1012 C CA . GLU A 1 125 ? -8.006 1.600 1.742 1.00 97.50 125 GLU A CA 1
ATOM 1013 C C . GLU A 1 125 ? -6.523 1.567 1.348 1.00 97.50 125 GLU A C 1
ATOM 1015 O O . GLU A 1 125 ? -5.848 2.594 1.376 1.00 97.50 125 GLU A O 1
ATOM 1020 N N . PHE A 1 126 ? -6.002 0.400 0.981 1.00 97.75 126 PHE A N 1
ATOM 1021 C CA . PHE A 1 126 ? -4.646 0.258 0.452 1.00 97.75 126 PHE A CA 1
ATOM 1022 C C . PHE A 1 126 ? -4.665 0.283 -1.079 1.00 97.75 126 PHE A C 1
ATOM 1024 O O . PHE A 1 126 ? -5.464 -0.426 -1.695 1.00 97.75 126 PHE A O 1
ATOM 1031 N N . SER A 1 127 ? -3.782 1.065 -1.701 1.00 96.94 127 SER A N 1
ATOM 1032 C CA . SER A 1 127 ? -3.630 1.105 -3.161 1.00 96.94 127 SER A CA 1
ATOM 1033 C C . SER A 1 127 ? -2.305 0.482 -3.599 1.00 96.94 127 SER A C 1
ATOM 1035 O O . SER A 1 127 ? -1.248 0.864 -3.103 1.00 96.94 127 SER A O 1
ATOM 1037 N N . ALA A 1 128 ? -2.365 -0.432 -4.569 1.00 93.94 128 ALA A N 1
ATOM 1038 C CA . ALA A 1 128 ? -1.196 -0.986 -5.252 1.00 93.94 128 ALA A CA 1
ATOM 1039 C C . ALA A 1 128 ? -1.390 -0.850 -6.766 1.00 93.94 128 ALA A C 1
ATOM 1041 O O . ALA A 1 128 ? -2.284 -1.479 -7.345 1.00 93.94 128 ALA A O 1
ATOM 1042 N N . GLY A 1 129 ? -0.591 0.014 -7.394 1.00 86.38 129 GLY A N 1
ATOM 1043 C CA . GLY A 1 129 ? -0.826 0.446 -8.771 1.00 86.38 129 GLY A CA 1
ATOM 1044 C C . GLY A 1 129 ? -2.222 1.065 -8.924 1.00 86.38 129 GLY A C 1
ATOM 1045 O O . GLY A 1 129 ? -2.623 1.924 -8.142 1.00 86.38 129 GLY A O 1
ATOM 1046 N N . GLY A 1 130 ? -2.985 0.602 -9.917 1.00 86.62 130 GLY A N 1
ATOM 1047 C CA . GLY A 1 130 ? -4.369 1.042 -10.146 1.00 86.62 130 GLY A CA 1
ATOM 1048 C C . GLY A 1 130 ? -5.434 0.329 -9.298 1.00 86.62 130 GLY A C 1
ATOM 1049 O O . GLY A 1 130 ? -6.607 0.700 -9.367 1.00 86.62 130 GLY A O 1
ATOM 1050 N N . SER A 1 131 ? -5.061 -0.696 -8.526 1.00 94.19 131 SER A N 1
ATOM 1051 C CA . SER A 1 131 ? -5.996 -1.482 -7.713 1.00 94.19 131 SER A CA 1
ATOM 1052 C C . SER A 1 131 ? -6.111 -0.928 -6.295 1.00 94.19 131 SER A C 1
ATOM 1054 O O . SER A 1 131 ? -5.131 -0.484 -5.698 1.00 94.19 131 SER A O 1
ATOM 1056 N N . LYS A 1 132 ? -7.321 -1.021 -5.737 1.00 96.25 132 LYS A N 1
ATOM 1057 C CA . LYS A 1 132 ? -7.647 -0.632 -4.362 1.00 96.25 132 LYS A CA 1
ATOM 1058 C C . LYS A 1 132 ? -8.192 -1.821 -3.582 1.00 96.25 132 LYS A C 1
ATOM 1060 O O . LYS A 1 132 ? -9.043 -2.559 -4.092 1.00 96.25 132 LYS A O 1
ATOM 1065 N N . TYR A 1 133 ? -7.741 -1.963 -2.343 1.00 96.62 133 TYR A N 1
ATOM 1066 C CA . TYR A 1 133 ? -8.098 -3.052 -1.440 1.00 96.62 133 TYR A CA 1
ATOM 1067 C C . TYR A 1 133 ? -8.578 -2.480 -0.116 1.00 96.62 133 TYR A C 1
ATOM 1069 O O . TYR A 1 133 ? -7.905 -1.651 0.493 1.00 96.62 133 TYR A O 1
ATOM 1077 N N . LEU A 1 134 ? -9.749 -2.930 0.320 1.00 96.50 134 LEU A N 1
ATOM 1078 C CA . LEU A 1 134 ? -10.352 -2.500 1.570 1.00 96.50 134 LEU A CA 1
ATOM 1079 C C . LEU A 1 134 ? -9.993 -3.499 2.666 1.00 96.50 134 LEU A C 1
ATOM 1081 O O . LEU A 1 134 ? -10.306 -4.680 2.541 1.00 96.50 134 LEU A O 1
ATOM 1085 N N . LEU A 1 135 ? -9.321 -3.031 3.711 1.00 96.56 135 LEU A N 1
ATOM 1086 C CA . LEU A 1 135 ? -8.916 -3.833 4.857 1.00 96.56 135 LEU A CA 1
ATOM 1087 C C . LEU A 1 135 ? -9.768 -3.431 6.055 1.00 96.56 135 LEU A C 1
ATOM 1089 O O . LEU A 1 135 ? -9.626 -2.330 6.590 1.00 96.56 135 LEU A O 1
ATOM 1093 N N . GLU A 1 136 ? -10.652 -4.337 6.454 1.00 93.88 136 GLU A N 1
ATOM 1094 C CA . GLU A 1 136 ? -11.565 -4.195 7.585 1.00 93.88 136 GLU A CA 1
ATOM 1095 C C . GLU A 1 136 ? -11.509 -5.461 8.441 1.00 93.88 136 GLU A C 1
ATOM 1097 O O . GLU A 1 136 ? -11.276 -6.565 7.937 1.00 93.88 136 GLU A O 1
ATOM 1102 N N . LYS A 1 137 ? -11.727 -5.302 9.748 1.00 90.94 137 LYS A N 1
ATOM 1103 C CA . LYS A 1 137 ? -11.754 -6.433 10.681 1.00 90.94 137 LYS A CA 1
ATOM 1104 C C . LYS A 1 137 ? -12.904 -7.376 10.320 1.00 90.94 137 LYS A C 1
ATOM 1106 O O . LYS A 1 137 ? -14.057 -6.953 10.298 1.00 90.94 137 LYS A O 1
ATOM 1111 N N . GLY A 1 138 ? -12.596 -8.649 10.100 1.00 88.56 138 GLY A N 1
ATOM 1112 C CA . GLY A 1 138 ? -13.546 -9.681 9.676 1.00 88.56 138 GLY A CA 1
ATOM 1113 C C . GLY A 1 138 ? -13.627 -9.914 8.163 1.00 88.56 138 GLY A C 1
ATOM 1114 O O . GLY A 1 138 ? -14.186 -10.929 7.755 1.00 88.56 138 GLY A O 1
ATOM 1115 N N . GLU A 1 139 ? -13.040 -9.041 7.340 1.00 89.19 139 GLU A N 1
ATOM 1116 C CA . GLU A 1 139 ? -13.030 -9.150 5.870 1.00 89.19 139 GLU A CA 1
ATOM 1117 C C . GLU A 1 139 ? -11.615 -9.380 5.310 1.00 89.19 139 GLU A C 1
ATOM 1119 O O . GLU A 1 139 ? -11.346 -9.231 4.117 1.00 89.19 139 GLU A O 1
ATOM 1124 N N . GLU A 1 140 ? -10.663 -9.776 6.156 1.00 87.00 140 GLU A N 1
ATOM 1125 C CA . GLU A 1 140 ? -9.248 -9.783 5.789 1.00 87.00 140 GLU A CA 1
ATOM 1126 C C . GLU A 1 140 ? -8.932 -10.832 4.716 1.00 87.00 140 GLU A C 1
ATOM 1128 O O . GLU A 1 140 ? -8.108 -10.615 3.828 1.00 87.00 140 GLU A O 1
ATOM 1133 N N . THR A 1 141 ? -9.613 -11.978 4.773 1.00 91.06 141 THR A N 1
ATOM 1134 C CA . THR A 1 141 ? -9.370 -13.088 3.841 1.00 91.06 141 THR A CA 1
ATOM 1135 C C . THR A 1 141 ? -9.800 -12.734 2.419 1.00 91.06 141 THR A C 1
ATOM 1137 O O . THR A 1 141 ? -9.089 -13.056 1.467 1.00 91.06 141 THR A O 1
ATOM 1140 N N . SER A 1 142 ? -10.947 -12.067 2.254 1.00 92.88 142 SER A N 1
ATOM 1141 C CA . SER A 1 142 ? -11.469 -11.705 0.932 1.00 92.88 142 SER A CA 1
ATOM 1142 C C . SER A 1 142 ? -10.569 -10.662 0.260 1.00 92.88 142 SER A C 1
ATOM 1144 O O . SER A 1 142 ? -10.190 -10.830 -0.904 1.00 92.88 142 SER A O 1
ATOM 1146 N N . ALA A 1 143 ? -10.135 -9.650 1.017 1.00 94.62 143 ALA A N 1
ATOM 1147 C CA . ALA A 1 143 ? -9.191 -8.638 0.557 1.00 94.62 143 ALA A CA 1
ATOM 1148 C C . ALA A 1 143 ?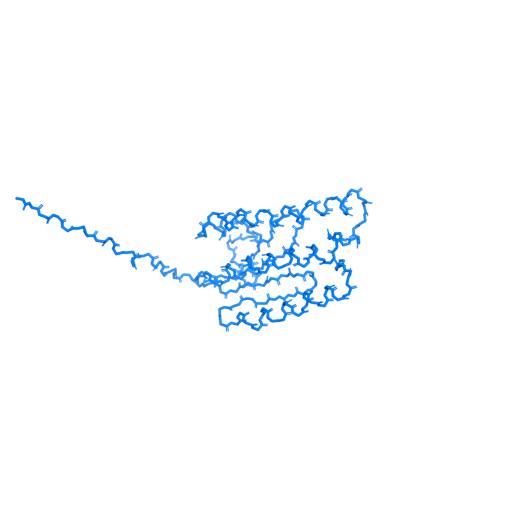 -7.826 -9.241 0.188 1.00 94.62 143 ALA A C 1
ATOM 1150 O O . ALA A 1 143 ? -7.298 -8.951 -0.888 1.00 94.62 143 ALA A O 1
ATOM 1151 N N . ALA A 1 144 ? -7.282 -10.124 1.032 1.00 95.31 144 ALA A N 1
ATOM 1152 C CA . ALA A 1 144 ? -5.991 -10.768 0.802 1.00 95.31 144 ALA A CA 1
ATOM 1153 C C . ALA A 1 144 ? -5.990 -11.681 -0.426 1.00 95.31 144 ALA A C 1
ATOM 1155 O O . ALA A 1 144 ? -5.049 -11.643 -1.214 1.00 95.31 144 ALA A O 1
ATOM 1156 N N . LEU A 1 145 ? -7.043 -12.478 -0.628 1.00 96.75 145 LEU A N 1
ATOM 1157 C CA . LEU A 1 145 ? -7.142 -13.350 -1.801 1.00 96.75 145 LEU A CA 1
ATOM 1158 C C . LEU A 1 145 ? -7.174 -12.546 -3.100 1.00 96.75 145 LEU A C 1
ATOM 1160 O O . LEU A 1 145 ? -6.455 -12.881 -4.040 1.00 96.75 145 LEU A O 1
ATOM 1164 N N . ARG A 1 146 ? -7.964 -11.466 -3.140 1.00 96.50 146 ARG A N 1
ATOM 1165 C CA . ARG A 1 146 ? -8.005 -10.572 -4.301 1.00 96.50 146 ARG A CA 1
ATOM 1166 C C . ARG A 1 146 ? -6.644 -9.923 -4.548 1.00 96.50 146 ARG A C 1
ATOM 1168 O O . ARG A 1 146 ? -6.160 -9.949 -5.671 1.00 96.50 146 ARG A O 1
ATOM 1175 N N . PHE A 1 147 ? -6.020 -9.389 -3.500 1.00 97.56 147 PHE A N 1
ATOM 1176 C CA . PHE A 1 147 ? -4.693 -8.785 -3.590 1.00 97.56 147 PHE A CA 1
ATOM 1177 C C . PHE A 1 147 ? -3.651 -9.754 -4.157 1.00 97.56 147 PHE A C 1
ATOM 1179 O O . PHE A 1 147 ? -2.936 -9.408 -5.097 1.00 97.56 147 PHE A O 1
ATOM 1186 N N . LEU A 1 148 ? -3.586 -10.975 -3.622 1.00 97.50 148 LEU A N 1
ATOM 1187 C CA . LEU A 1 148 ? -2.628 -11.987 -4.063 1.00 97.50 148 LEU A CA 1
ATOM 1188 C C . LEU A 1 148 ? -2.875 -12.427 -5.508 1.00 97.50 148 LEU A C 1
ATOM 1190 O O . LEU A 1 148 ? -1.908 -12.646 -6.234 1.00 97.50 148 LEU A O 1
ATOM 1194 N N . GLN A 1 149 ? -4.135 -12.522 -5.940 1.00 96.88 149 GLN A N 1
ATOM 1195 C CA . GLN A 1 149 ? -4.457 -12.823 -7.335 1.00 96.88 149 GLN A CA 1
ATOM 1196 C C . GLN A 1 149 ? -3.927 -11.731 -8.274 1.00 96.88 149 GLN A C 1
ATOM 1198 O O . GLN A 1 149 ? -3.247 -12.050 -9.248 1.00 96.88 149 GLN A O 1
ATOM 1203 N N . ASP A 1 150 ? -4.144 -10.458 -7.937 1.00 96.12 150 ASP A N 1
ATOM 1204 C CA . ASP A 1 150 ? -3.621 -9.331 -8.716 1.00 96.12 150 ASP A CA 1
ATOM 1205 C C . ASP A 1 150 ? -2.074 -9.361 -8.766 1.00 96.12 150 ASP A C 1
ATOM 1207 O O . ASP A 1 150 ? -1.481 -9.098 -9.813 1.00 96.12 150 ASP A O 1
ATOM 1211 N N . GLN A 1 151 ? -1.397 -9.759 -7.677 1.00 96.50 151 GLN A N 1
ATOM 1212 C CA . GLN A 1 151 ? 0.069 -9.900 -7.668 1.00 96.50 151 GLN A CA 1
ATOM 1213 C C . GLN A 1 151 ? 0.561 -11.053 -8.556 1.00 96.50 151 GLN A C 1
ATOM 1215 O O . GLN A 1 151 ? 1.575 -10.921 -9.245 1.00 96.50 151 GLN A O 1
ATOM 1220 N N . VAL A 1 152 ? -0.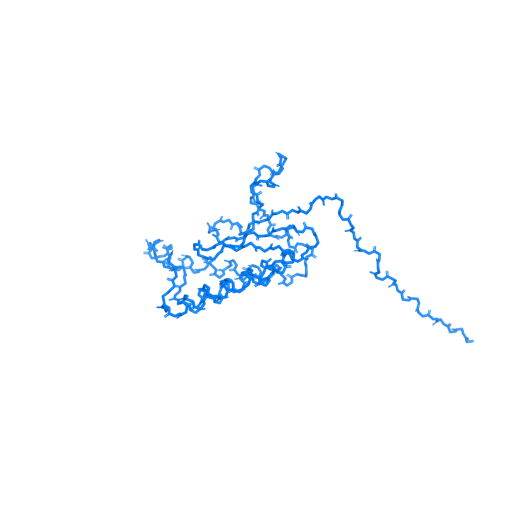151 -12.185 -8.571 1.00 96.06 152 VAL A N 1
ATOM 1221 C CA . VAL A 1 152 ? 0.146 -13.310 -9.474 1.00 96.06 152 VAL A CA 1
ATOM 1222 C C . VAL A 1 152 ? 0.008 -12.881 -10.934 1.00 96.06 152 VAL A C 1
ATOM 1224 O O . VAL A 1 152 ? 0.836 -13.262 -11.767 1.00 96.06 152 VAL A O 1
ATOM 1227 N N . ASP A 1 153 ? -0.985 -12.054 -11.250 1.00 94.06 153 ASP A N 1
ATOM 1228 C CA . ASP A 1 153 ? -1.193 -11.550 -12.606 1.00 94.06 153 ASP A CA 1
ATOM 1229 C C . ASP A 1 153 ? -0.052 -10.619 -13.054 1.00 94.06 153 ASP A C 1
ATOM 1231 O O . ASP A 1 153 ? 0.391 -10.715 -14.202 1.00 94.06 153 ASP A O 1
ATOM 1235 N N . ILE A 1 154 ? 0.477 -9.770 -12.160 1.00 93.00 154 ILE A N 1
ATOM 1236 C CA . ILE A 1 154 ? 1.669 -8.939 -12.425 1.00 93.00 154 ILE A CA 1
ATOM 1237 C C . ILE A 1 154 ? 2.882 -9.829 -12.732 1.00 93.00 154 ILE A C 1
ATOM 1239 O O . ILE A 1 154 ? 3.540 -9.657 -13.760 1.00 93.00 154 ILE A O 1
ATOM 1243 N N . LEU A 1 155 ? 3.140 -10.843 -11.897 1.00 94.12 155 LEU A N 1
ATOM 1244 C CA . LEU A 1 155 ? 4.244 -11.786 -12.120 1.00 94.12 155 LEU A CA 1
ATOM 1245 C C . LEU A 1 155 ? 4.099 -12.558 -13.435 1.00 94.12 155 LEU A C 1
ATOM 1247 O O . LEU A 1 155 ? 5.092 -12.791 -14.121 1.00 94.12 155 LEU A O 1
ATOM 1251 N N . THR A 1 156 ? 2.874 -12.942 -13.797 1.00 92.44 156 THR A N 1
ATOM 1252 C CA . THR A 1 156 ? 2.595 -13.707 -15.022 1.00 92.44 156 THR A CA 1
ATOM 1253 C C . THR A 1 156 ? 2.823 -12.870 -16.278 1.00 92.44 156 THR A C 1
ATOM 1255 O O . THR A 1 156 ? 3.329 -13.385 -17.275 1.00 92.44 156 THR A O 1
ATOM 1258 N N . LYS A 1 157 ? 2.474 -11.579 -16.243 1.00 89.81 157 LYS A N 1
ATOM 1259 C CA . LYS A 1 157 ? 2.753 -10.643 -17.342 1.00 89.81 157 LYS A CA 1
ATOM 1260 C C . LYS A 1 157 ? 4.246 -10.343 -17.469 1.00 89.81 157 LYS A C 1
ATOM 1262 O O . LYS A 1 157 ? 4.714 -10.087 -18.572 1.00 89.81 157 LYS A O 1
ATOM 1267 N N . GLY A 1 158 ? 4.985 -10.391 -16.359 1.00 81.94 158 GLY A N 1
ATOM 1268 C CA . GLY A 1 158 ? 6.434 -10.176 -16.320 1.00 81.94 158 GLY A CA 1
ATOM 1269 C C . GLY A 1 158 ? 6.859 -8.713 -16.466 1.00 81.94 158 GLY A C 1
ATOM 1270 O O . GLY A 1 158 ? 8.049 -8.415 -16.377 1.00 81.94 158 GLY A O 1
ATOM 1271 N N . GLU A 1 159 ? 5.905 -7.801 -16.639 1.00 77.69 159 GLU A N 1
ATOM 1272 C CA . GLU A 1 159 ? 6.128 -6.364 -16.743 1.00 77.69 159 GLU A CA 1
ATOM 1273 C C . GLU A 1 159 ? 5.536 -5.663 -15.516 1.00 77.69 159 GLU A C 1
ATOM 1275 O O . GLU A 1 159 ? 4.411 -5.987 -15.118 1.00 77.69 159 GLU A O 1
ATOM 1280 N N . PRO A 1 160 ? 6.276 -4.725 -14.903 1.00 73.38 160 PRO A N 1
ATOM 1281 C CA . PRO A 1 160 ? 5.740 -3.917 -13.826 1.00 73.38 160 PRO A CA 1
ATOM 1282 C C . PRO A 1 160 ? 4.686 -2.930 -14.360 1.00 73.38 160 PRO A C 1
ATOM 1284 O O . PRO A 1 160 ? 4.731 -2.515 -15.523 1.00 73.38 160 PRO A O 1
ATOM 1287 N N . VAL A 1 161 ? 3.727 -2.549 -13.522 1.00 75.38 161 VAL A N 1
ATOM 1288 C CA . VAL A 1 161 ? 2.657 -1.609 -13.862 1.00 75.38 161 VAL A CA 1
ATOM 1289 C C . VAL A 1 161 ? 3.223 -0.183 -13.873 1.00 75.38 161 VAL A C 1
ATOM 1291 O O . VAL A 1 161 ? 4.033 0.195 -13.020 1.00 75.38 161 VAL A O 1
ATOM 1294 N N . ALA A 1 162 ? 2.858 0.591 -14.899 1.00 59.97 162 ALA A N 1
ATOM 1295 C CA . ALA A 1 162 ? 3.306 1.972 -15.102 1.00 59.97 162 ALA A CA 1
ATOM 1296 C C . ALA A 1 162 ? 2.467 2.986 -14.312 1.00 59.97 162 ALA A C 1
ATOM 1298 O O . ALA A 1 162 ? 1.223 2.830 -14.315 1.00 59.97 162 ALA A O 1
#

Radius of gyration: 19.63 Å; chains: 1; bounding box: 32×38×75 Å

Sequence (162 aa):
MSTHEPSVPSLLNKLSTSTEPPRHYRIFADHGTDFIWRDPEDVRPEEGVSVLDAEEVLSTFPPSVLELYDVWVDTYTHNFKERREKTQDYYASNFPTASEEVAWNVAGFLLAWRIALAPEVGRIEFSAGGSKYLLEKGEETSAALRFLQDQVDILTKGEPVA

Secondary structure (DSSP, 8-state):
----------GGGG-----SPPEEEEE---TTS-SEEE-GGG--TTT--SB--HHHHHTTS-HHHHHHHHHHHHHHHHHHIIIIITT--TTS-SSSSHHHHHHHHHHHHHHHHHHHTSTTEEEEEEEETTEEEEEETT-HHHHHHHHHHHHHHHHHH-S---

pLDDT: mean 86.5, std 15.96, range [37.75, 97.88]

Foldseek 3Di:
DDDDDDDDPPPPPPPPPPPDAAFEWEADQDAPAARIFGDPVRDDPVNVGGGDDPCVLCVVDDVVLVVLRVVLNVLLNVLCCVFCVVVVPVVDFSDPKLVRLLVSLVSQLVSLLVSQPDPSHAWYWYDRQPDTFIHGPPCNVVRVVVSVVVSVVSVVVTHHHD